Protein AF-A0A6I7Y527-F1 (afdb_monomer)

pLDDT: mean 81.26, std 7.25, range [59.5, 89.69]

Foldseek 3Di:
DLLVLLVLLLVLLLVLLVVLQVVCVVVVHDLVSSLVSSLVSSVVSSLVSQLVVCVVVVDDSVVSNVCSCVQPVVLNVLLSVQLVVQCVPPPCLSVDHPVDPSVVVSNVVSSVVSSVVSSVVND

Radius of gyration: 14.7 Å; Cα contacts (8 Å, |Δi|>4): 147; chains: 1; bounding box: 39×26×37 Å

Structure (mmCIF, N/CA/C/O backbone):
data_AF-A0A6I7Y527-F1
#
_entry.id   AF-A0A6I7Y527-F1
#
loop_
_atom_site.group_PDB
_atom_site.id
_atom_site.type_symbol
_atom_site.label_atom_id
_atom_site.label_alt_id
_atom_site.label_comp_id
_atom_site.label_asym_id
_atom_site.label_entity_id
_atom_site.label_seq_id
_atom_site.pdbx_PDB_ins_code
_atom_site.Cartn_x
_atom_site.Cartn_y
_atom_site.Cartn_z
_atom_site.occupancy
_atom_site.B_iso_or_equiv
_atom_site.auth_seq_id
_atom_site.auth_comp_id
_atom_site.auth_asym_id
_atom_site.auth_atom_id
_atom_site.pdbx_PDB_model_num
ATOM 1 N N . MET A 1 1 ? -10.223 -9.128 17.134 1.00 59.50 1 MET A N 1
ATOM 2 C CA . MET A 1 1 ? -10.219 -7.669 16.888 1.00 59.50 1 MET A CA 1
ATOM 3 C C . MET A 1 1 ? -8.993 -7.275 16.068 1.00 59.50 1 MET A C 1
ATOM 5 O O . MET A 1 1 ? -9.191 -6.906 14.922 1.00 59.50 1 MET A O 1
ATOM 9 N N . ALA A 1 2 ? -7.769 -7.518 16.558 1.00 63.69 2 ALA A N 1
ATOM 10 C CA . ALA A 1 2 ? -6.504 -7.248 15.850 1.00 63.69 2 ALA A CA 1
ATOM 11 C C . ALA A 1 2 ? -6.434 -7.756 14.392 1.00 63.69 2 ALA A C 1
ATOM 13 O O . ALA A 1 2 ? -6.242 -6.960 13.482 1.00 63.69 2 ALA A O 1
ATOM 14 N N . ALA A 1 3 ? -6.663 -9.060 14.166 1.00 66.81 3 ALA A N 1
ATOM 15 C CA . ALA A 1 3 ? -6.550 -9.692 12.842 1.00 66.81 3 ALA A CA 1
ATOM 16 C C . ALA A 1 3 ? -7.577 -9.186 11.811 1.00 66.81 3 ALA A C 1
ATOM 18 O O . ALA A 1 3 ? -7.306 -9.154 10.616 1.00 66.81 3 ALA A O 1
ATOM 19 N N . LEU A 1 4 ? -8.768 -8.794 12.272 1.00 70.00 4 LEU A N 1
ATOM 20 C CA . LEU A 1 4 ? -9.824 -8.286 11.393 1.00 70.00 4 LEU A CA 1
ATOM 21 C C . LEU A 1 4 ? -9.528 -6.848 10.955 1.00 70.00 4 LEU A C 1
ATOM 23 O O . LEU A 1 4 ? -9.809 -6.481 9.818 1.00 70.00 4 LEU A O 1
ATOM 27 N N . ALA A 1 5 ? -8.945 -6.056 11.858 1.00 67.94 5 ALA A N 1
ATOM 28 C CA . ALA A 1 5 ? -8.483 -4.709 11.559 1.00 67.94 5 ALA A CA 1
ATOM 29 C C . ALA A 1 5 ? -7.273 -4.740 10.608 1.00 67.94 5 ALA A C 1
ATOM 31 O O . ALA A 1 5 ? -7.297 -4.053 9.593 1.00 67.94 5 ALA A O 1
ATOM 32 N N . THR A 1 6 ? -6.289 -5.628 10.817 1.00 72.31 6 THR A N 1
ATOM 33 C CA . THR A 1 6 ? -5.182 -5.781 9.855 1.00 72.31 6 THR A CA 1
ATOM 34 C C . THR A 1 6 ? -5.640 -6.270 8.486 1.00 72.31 6 THR A C 1
ATOM 36 O O . THR A 1 6 ? -5.096 -5.805 7.494 1.00 72.31 6 THR A O 1
ATOM 39 N N . LEU A 1 7 ? -6.648 -7.147 8.390 1.00 76.56 7 LEU A N 1
ATOM 40 C CA . LEU A 1 7 ? -7.225 -7.540 7.094 1.00 76.56 7 LEU A CA 1
ATOM 41 C C . LEU A 1 7 ? -7.907 -6.365 6.369 1.00 76.56 7 LEU A C 1
ATOM 43 O O . LEU A 1 7 ? -7.835 -6.266 5.143 1.00 76.56 7 LEU A O 1
ATOM 47 N N . HIS A 1 8 ? -8.547 -5.455 7.107 1.00 74.00 8 HIS A N 1
ATOM 48 C CA . HIS A 1 8 ? -9.134 -4.246 6.523 1.00 74.00 8 HIS A CA 1
ATOM 49 C C . HIS A 1 8 ? -8.053 -3.291 6.003 1.00 74.00 8 HIS A C 1
ATOM 51 O O . HIS A 1 8 ? -8.167 -2.794 4.885 1.00 74.00 8 HIS A O 1
ATOM 57 N N . CYS A 1 9 ? -6.972 -3.102 6.764 1.00 77.31 9 CYS A N 1
ATOM 58 C CA . CYS A 1 9 ? -5.821 -2.323 6.311 1.00 77.31 9 CYS A CA 1
ATOM 59 C C . CYS A 1 9 ? -5.161 -2.965 5.087 1.00 77.31 9 CYS A C 1
ATOM 61 O O . CYS A 1 9 ? -4.917 -2.273 4.107 1.00 77.31 9 CYS A O 1
ATOM 63 N N . LEU A 1 10 ? -4.957 -4.287 5.102 1.00 81.31 10 LEU A N 1
ATOM 64 C CA . LEU A 1 10 ? -4.354 -5.044 4.002 1.00 81.31 10 LEU A CA 1
ATOM 65 C C . LEU A 1 10 ? -5.124 -4.867 2.690 1.00 81.31 10 LEU A C 1
ATOM 67 O O . LEU A 1 10 ? -4.529 -4.647 1.643 1.00 81.31 10 LEU A O 1
ATOM 71 N N . THR A 1 11 ? -6.456 -4.948 2.745 1.00 82.69 11 THR A N 1
ATOM 72 C CA . THR A 1 11 ? -7.295 -4.765 1.549 1.00 82.69 11 THR A CA 1
ATOM 73 C C . THR A 1 11 ? -7.224 -3.336 1.019 1.00 82.69 11 THR A C 1
ATOM 75 O O . THR A 1 11 ? -7.170 -3.148 -0.193 1.00 82.69 11 THR A O 1
ATOM 78 N N . GLY A 1 12 ? -7.163 -2.336 1.901 1.00 82.81 12 GLY A N 1
ATOM 79 C CA . GLY A 1 12 ? -6.910 -0.949 1.513 1.00 82.81 12 GLY A CA 1
ATOM 80 C C . GLY A 1 12 ? -5.540 -0.733 0.872 1.00 82.81 12 GLY A C 1
ATOM 81 O O . GLY A 1 12 ? -5.477 -0.091 -0.177 1.00 82.81 12 GLY A O 1
ATOM 82 N N . CYS A 1 13 ? -4.482 -1.309 1.456 1.00 84.50 13 CYS A N 1
ATOM 83 C CA . CYS A 1 13 ? -3.113 -1.216 0.938 1.00 84.50 13 CYS A CA 1
ATOM 84 C C . CYS A 1 13 ? -3.023 -1.867 -0.445 1.00 84.50 13 CYS A C 1
ATOM 86 O O . CYS A 1 13 ? -2.689 -1.196 -1.413 1.00 84.50 13 CYS A O 1
ATOM 88 N N . ALA A 1 14 ? -3.502 -3.108 -0.588 1.00 86.62 14 ALA A N 1
ATOM 89 C CA . ALA A 1 14 ? -3.502 -3.820 -1.865 1.00 86.62 14 ALA A CA 1
ATOM 90 C C . ALA A 1 14 ? -4.242 -3.059 -2.983 1.00 86.62 14 ALA A C 1
ATOM 92 O O . ALA A 1 14 ? -3.779 -3.008 -4.120 1.00 86.62 14 ALA A O 1
ATOM 93 N N . ILE A 1 15 ? -5.394 -2.445 -2.680 1.00 87.25 15 ILE A N 1
ATOM 94 C CA . ILE A 1 15 ? -6.135 -1.636 -3.661 1.00 87.25 15 ILE A CA 1
ATOM 95 C C . ILE A 1 15 ? -5.337 -0.388 -4.051 1.00 87.25 15 ILE A C 1
ATOM 97 O O . ILE A 1 15 ? -5.272 -0.051 -5.234 1.00 87.25 15 ILE A O 1
ATOM 101 N N . GLY A 1 16 ? -4.754 0.299 -3.068 1.00 88.75 16 GLY A N 1
ATOM 102 C CA . GLY A 1 16 ? -3.948 1.491 -3.298 1.00 88.75 16 GLY A CA 1
ATOM 103 C C . GLY A 1 16 ? -2.703 1.215 -4.127 1.00 88.75 16 GLY A C 1
ATOM 104 O O . GLY A 1 16 ? -2.452 1.949 -5.080 1.00 88.75 16 GLY A O 1
ATOM 105 N N . GLU A 1 17 ? -1.991 0.129 -3.830 1.00 86.19 17 GLU A N 1
ATOM 106 C CA . GLU A 1 17 ? -0.790 -0.267 -4.560 1.00 86.19 17 GLU A CA 1
ATOM 107 C C . GLU A 1 17 ? -1.091 -0.652 -6.007 1.00 86.19 17 GLU A C 1
ATOM 109 O O . GLU A 1 17 ? -0.462 -0.139 -6.932 1.00 86.19 17 GLU A O 1
ATOM 114 N N . ILE A 1 18 ? -2.118 -1.475 -6.243 1.00 88.50 18 ILE A N 1
ATOM 115 C CA . ILE A 1 18 ? -2.502 -1.856 -7.609 1.00 88.50 18 ILE A CA 1
ATOM 116 C C . ILE A 1 18 ? -2.936 -0.620 -8.406 1.00 88.50 18 ILE A C 1
ATOM 118 O O . ILE A 1 18 ? -2.521 -0.448 -9.551 1.00 88.50 18 ILE A O 1
ATOM 122 N N . LEU A 1 19 ? -3.752 0.263 -7.821 1.00 87.88 19 LEU A N 1
ATOM 123 C CA . LEU A 1 19 ? -4.188 1.484 -8.503 1.00 87.88 19 LEU A CA 1
ATOM 124 C C . LEU A 1 19 ? -3.034 2.457 -8.741 1.00 87.88 19 LEU A C 1
ATOM 126 O O . LEU A 1 19 ? -2.963 3.050 -9.816 1.00 87.88 19 LEU A O 1
ATOM 130 N N . GLY A 1 20 ? -2.133 2.615 -7.775 1.00 89.12 20 GLY A N 1
ATOM 131 C CA . GLY A 1 20 ? -0.955 3.463 -7.903 1.00 89.12 20 GLY A CA 1
ATOM 132 C C . GLY A 1 20 ? -0.020 2.977 -8.999 1.00 89.12 20 GLY A C 1
ATOM 133 O O . GLY A 1 20 ? 0.389 3.782 -9.832 1.00 89.12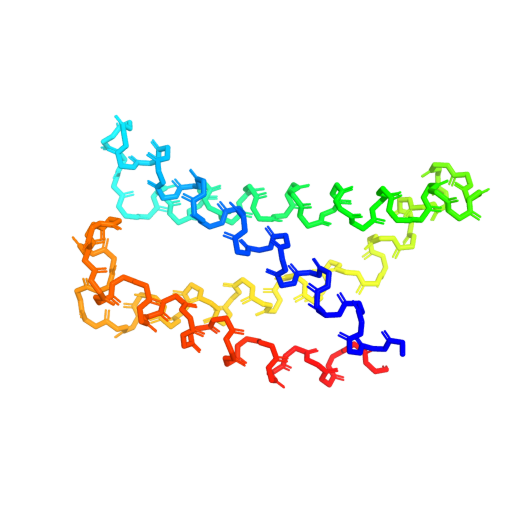 20 GLY A O 1
ATOM 134 N N . MET A 1 21 ? 0.214 1.666 -9.079 1.00 85.25 21 MET A N 1
ATOM 135 C CA . MET A 1 21 ? 0.965 1.039 -10.166 1.00 85.25 21 MET A CA 1
ATOM 136 C C . MET A 1 21 ? 0.271 1.239 -11.518 1.00 85.25 21 MET A C 1
ATOM 138 O O . MET A 1 21 ? 0.896 1.728 -12.452 1.00 85.25 21 MET A O 1
ATOM 142 N N . VAL A 1 22 ? -1.037 0.969 -11.627 1.00 88.81 22 VAL A N 1
ATOM 143 C CA . VAL A 1 22 ? -1.805 1.186 -12.871 1.00 88.81 22 VAL A CA 1
ATOM 144 C C . VAL A 1 22 ? -1.710 2.638 -13.344 1.00 88.81 22 VAL A C 1
ATOM 146 O O . VAL A 1 22 ? -1.421 2.891 -14.514 1.00 88.81 22 VAL A O 1
ATOM 149 N N . ILE A 1 23 ? -1.948 3.598 -12.447 1.00 88.38 23 ILE A N 1
ATOM 150 C CA . ILE A 1 23 ? -1.932 5.026 -12.780 1.00 88.38 23 ILE A CA 1
ATOM 151 C C . ILE A 1 23 ? -0.508 5.480 -13.101 1.00 88.38 23 ILE A C 1
ATOM 153 O O . ILE A 1 23 ? -0.307 6.200 -14.076 1.00 88.38 23 ILE A O 1
ATOM 157 N N . GLY A 1 24 ? 0.482 5.051 -12.317 1.00 87.44 24 GLY A N 1
ATOM 158 C CA . GLY A 1 24 ? 1.875 5.432 -12.515 1.00 87.44 24 GLY A CA 1
ATOM 159 C C . GLY A 1 24 ? 2.445 4.901 -13.821 1.00 87.44 24 GLY A C 1
ATOM 160 O O . GLY A 1 24 ? 3.042 5.669 -14.574 1.00 87.44 24 GLY A O 1
ATOM 161 N N . THR A 1 25 ? 2.171 3.639 -14.159 1.00 83.19 25 THR A N 1
ATOM 162 C CA . THR A 1 25 ? 2.553 3.061 -15.452 1.00 83.19 25 THR A CA 1
ATOM 163 C C . THR A 1 25 ? 1.838 3.760 -16.609 1.00 83.19 25 THR A C 1
ATOM 165 O O . THR A 1 25 ? 2.484 4.114 -17.592 1.00 83.19 25 THR A O 1
ATOM 168 N N . ALA A 1 26 ? 0.530 4.028 -16.496 1.00 85.75 26 ALA A N 1
ATOM 169 C CA . ALA A 1 26 ? -0.225 4.720 -17.545 1.00 85.75 26 ALA A CA 1
ATOM 170 C C . ALA A 1 26 ? 0.245 6.169 -17.768 1.00 85.75 26 ALA A C 1
ATOM 172 O O . ALA A 1 26 ? 0.227 6.659 -18.896 1.00 85.75 26 ALA A O 1
ATOM 173 N N . ALA A 1 27 ? 0.682 6.849 -16.706 1.00 87.50 27 ALA A N 1
ATOM 174 C CA . ALA A 1 27 ? 1.220 8.205 -16.758 1.00 87.50 27 ALA A CA 1
ATOM 175 C C . ALA A 1 27 ? 2.721 8.262 -17.112 1.00 87.50 27 ALA A C 1
ATOM 177 O O . ALA A 1 27 ? 3.262 9.359 -17.252 1.00 87.50 27 ALA A O 1
ATOM 178 N N . GLY A 1 28 ? 3.399 7.115 -17.253 1.00 84.12 28 GLY A N 1
ATOM 179 C CA . GLY A 1 28 ? 4.838 7.049 -17.529 1.00 84.12 28 GLY A CA 1
ATOM 180 C C . GLY A 1 28 ? 5.710 7.581 -16.385 1.00 84.12 28 GLY A C 1
ATOM 181 O O . GLY A 1 28 ? 6.787 8.126 -16.631 1.00 84.12 28 GLY A O 1
ATOM 182 N N . LEU A 1 29 ? 5.238 7.476 -15.139 1.00 86.50 29 LEU A N 1
ATOM 183 C CA . LEU A 1 29 ? 5.999 7.874 -13.956 1.00 86.50 29 LEU A CA 1
ATOM 184 C C . LEU A 1 29 ? 7.202 6.944 -13.753 1.00 86.50 29 LEU A C 1
ATOM 186 O O . LEU A 1 29 ? 7.138 5.743 -14.006 1.00 86.50 29 LEU A O 1
ATOM 190 N N . HIS A 1 30 ? 8.302 7.501 -13.247 1.00 85.62 30 HIS A N 1
ATOM 191 C CA . HIS A 1 30 ? 9.434 6.697 -12.790 1.00 85.62 30 HIS A CA 1
ATOM 192 C C . HIS A 1 30 ? 9.063 5.926 -11.513 1.00 85.62 30 HIS A C 1
ATOM 194 O O . HIS A 1 30 ? 8.216 6.377 -10.739 1.00 85.62 30 HIS A O 1
ATOM 200 N N . ASN A 1 31 ? 9.760 4.817 -11.247 1.00 82.12 31 ASN A N 1
ATOM 201 C CA . ASN A 1 31 ? 9.442 3.880 -10.159 1.00 82.12 31 ASN A CA 1
ATOM 202 C C . ASN A 1 31 ? 9.229 4.574 -8.799 1.00 82.12 31 ASN A C 1
ATOM 204 O O . ASN A 1 31 ? 8.258 4.285 -8.108 1.00 82.12 31 ASN A O 1
ATOM 208 N N . GLY A 1 32 ? 10.070 5.553 -8.444 1.00 83.44 32 GLY A N 1
ATOM 209 C CA . GLY A 1 32 ? 9.930 6.319 -7.197 1.00 83.44 32 GLY A CA 1
ATOM 210 C C . GLY A 1 32 ? 8.631 7.132 -7.091 1.00 83.44 32 GLY A C 1
ATOM 211 O O . GLY A 1 32 ? 7.993 7.136 -6.039 1.00 83.44 32 GLY A O 1
ATOM 212 N N . ALA A 1 33 ? 8.197 7.786 -8.172 1.00 86.12 33 ALA A N 1
ATOM 213 C CA . ALA A 1 33 ? 6.925 8.510 -8.193 1.00 86.12 33 ALA A CA 1
ATOM 214 C C . ALA A 1 33 ? 5.720 7.560 -8.167 1.00 86.12 33 ALA A C 1
ATOM 216 O O . ALA A 1 33 ? 4.727 7.863 -7.507 1.00 86.12 33 ALA A O 1
ATOM 217 N N . THR A 1 34 ? 5.816 6.406 -8.831 1.00 86.62 34 THR A N 1
ATOM 218 C CA . THR A 1 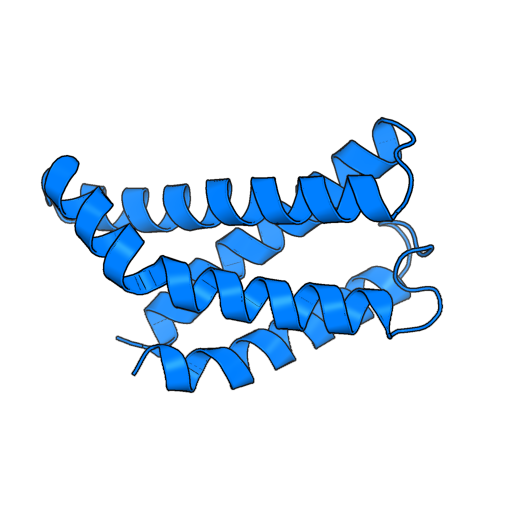34 ? 4.780 5.365 -8.789 1.00 86.62 34 THR A CA 1
ATOM 219 C C . THR A 1 34 ? 4.619 4.788 -7.383 1.00 86.62 34 THR A C 1
ATOM 221 O O . THR A 1 34 ? 3.493 4.640 -6.913 1.00 86.62 34 THR A O 1
ATOM 224 N N . VAL A 1 35 ? 5.724 4.548 -6.671 1.00 85.06 35 VAL A N 1
ATOM 225 C CA . VAL A 1 35 ? 5.717 4.135 -5.257 1.00 85.06 35 VAL A CA 1
ATOM 226 C C . VAL A 1 35 ? 5.055 5.195 -4.382 1.00 85.06 35 VAL A C 1
ATOM 228 O O . VAL A 1 35 ? 4.124 4.895 -3.643 1.00 85.06 35 VAL A O 1
ATOM 231 N N . ALA A 1 36 ? 5.460 6.462 -4.504 1.00 86.31 36 ALA A N 1
ATOM 232 C CA . ALA A 1 36 ? 4.867 7.540 -3.712 1.00 86.31 36 ALA A CA 1
ATOM 233 C C . ALA A 1 36 ? 3.352 7.687 -3.955 1.00 86.31 36 ALA A C 1
ATOM 235 O O . ALA A 1 36 ? 2.588 7.922 -3.016 1.00 86.31 36 ALA A O 1
ATOM 236 N N . LEU A 1 37 ? 2.910 7.523 -5.207 1.00 87.94 37 LEU A N 1
ATOM 237 C CA . LEU A 1 37 ? 1.495 7.529 -5.569 1.00 87.94 37 LEU A CA 1
ATOM 238 C C . LEU A 1 37 ? 0.746 6.327 -4.977 1.00 87.94 37 LEU A C 1
ATOM 240 O O . LEU A 1 37 ? -0.356 6.498 -4.457 1.00 87.94 37 LEU A O 1
ATOM 244 N N . SER A 1 38 ? 1.350 5.141 -5.038 1.00 86.50 38 SER A N 1
ATOM 245 C CA . SER A 1 38 ? 0.817 3.895 -4.474 1.00 86.50 38 SER A CA 1
ATOM 246 C C . SER A 1 38 ? 0.593 4.022 -2.974 1.00 86.50 38 SER A C 1
ATOM 248 O O . SER A 1 38 ? -0.533 3.829 -2.520 1.00 86.50 38 SER A O 1
ATOM 250 N N . ILE A 1 39 ? 1.597 4.513 -2.241 1.00 83.81 39 ILE A N 1
ATOM 251 C CA . ILE A 1 39 ? 1.506 4.780 -0.801 1.00 83.81 39 ILE A CA 1
ATOM 252 C C . ILE A 1 39 ? 0.375 5.773 -0.508 1.00 83.81 39 ILE A C 1
ATOM 254 O O . ILE A 1 39 ? -0.477 5.538 0.350 1.00 83.81 39 ILE A O 1
ATOM 258 N N . ALA A 1 40 ? 0.316 6.893 -1.236 1.00 87.00 40 ALA A N 1
ATOM 259 C CA . ALA A 1 40 ? -0.725 7.896 -1.022 1.00 87.00 40 ALA A CA 1
ATOM 260 C C . ALA A 1 40 ? -2.137 7.316 -1.226 1.00 87.00 40 ALA A C 1
ATOM 262 O O . ALA A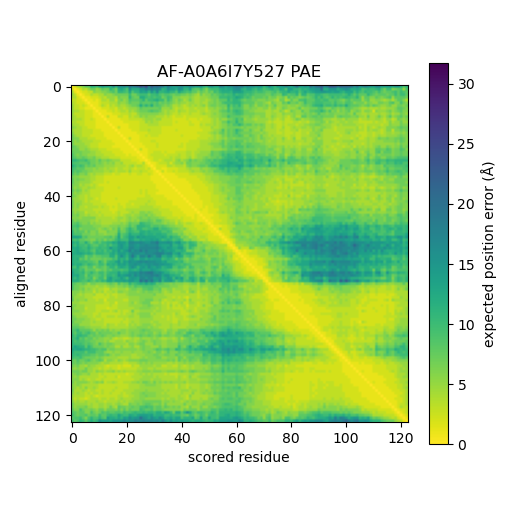 1 40 ? -3.037 7.568 -0.420 1.00 87.00 40 ALA A O 1
ATOM 263 N N . LEU A 1 41 ? -2.332 6.515 -2.276 1.00 86.44 41 LEU A N 1
ATOM 264 C CA . LEU A 1 41 ? -3.605 5.854 -2.549 1.00 86.44 41 LEU A CA 1
ATOM 265 C C . LEU A 1 41 ? -3.920 4.766 -1.518 1.00 86.44 41 LEU A C 1
ATOM 267 O O . LEU A 1 41 ? -5.070 4.675 -1.094 1.00 86.44 41 LEU A O 1
ATOM 271 N N . ALA A 1 42 ? -2.932 3.999 -1.063 1.00 85.62 42 ALA A N 1
ATOM 272 C CA . ALA A 1 42 ? -3.090 2.983 -0.026 1.00 85.62 42 ALA A CA 1
ATOM 273 C C . ALA A 1 42 ? -3.607 3.578 1.285 1.00 85.62 42 ALA A C 1
ATOM 275 O O . ALA A 1 42 ? -4.597 3.089 1.834 1.00 85.62 42 ALA A O 1
ATOM 276 N N . PHE A 1 43 ? -3.043 4.704 1.733 1.00 82.50 43 PHE A N 1
ATOM 277 C CA . PHE A 1 43 ? -3.573 5.433 2.886 1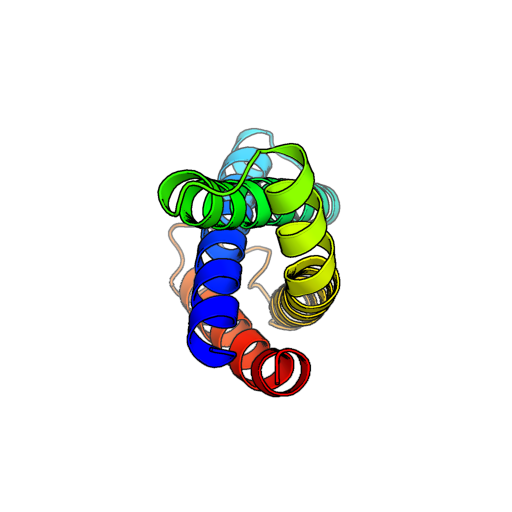.00 82.50 43 PHE A CA 1
ATOM 278 C C . PHE A 1 43 ? -5.013 5.908 2.653 1.00 82.50 43 PHE A C 1
ATOM 280 O O . PHE A 1 43 ? -5.869 5.736 3.522 1.00 82.50 43 PHE A O 1
ATOM 287 N N . VAL A 1 44 ? -5.312 6.481 1.482 1.00 84.94 44 VAL A N 1
ATOM 288 C CA . VAL A 1 44 ? -6.664 6.969 1.158 1.00 84.94 44 VAL A CA 1
ATOM 289 C C . VAL A 1 44 ? -7.686 5.829 1.174 1.00 84.94 44 VAL A C 1
ATOM 291 O O . VAL A 1 44 ? -8.730 5.956 1.819 1.00 84.94 44 VAL A O 1
ATOM 294 N 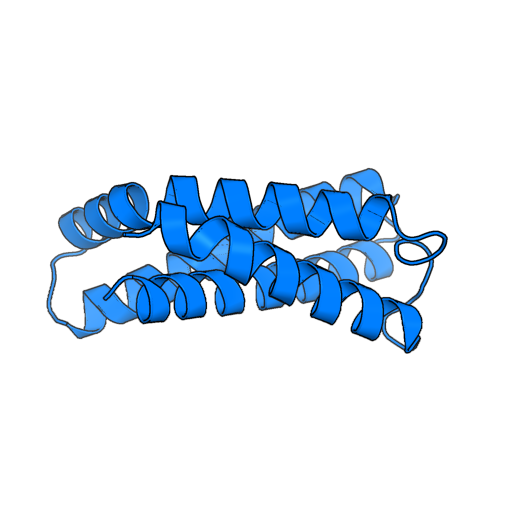N . PHE A 1 45 ? -7.401 4.711 0.504 1.00 83.38 45 PHE A N 1
ATOM 295 C CA . PHE A 1 45 ? -8.308 3.566 0.432 1.00 83.38 45 PHE A CA 1
ATOM 296 C C . PHE A 1 45 ? -8.403 2.809 1.758 1.00 83.38 45 PHE A C 1
ATOM 298 O O . PHE A 1 45 ? -9.512 2.445 2.154 1.00 83.38 45 PHE A O 1
ATOM 305 N N . GLY A 1 46 ? -7.291 2.644 2.480 1.00 80.81 46 GLY A N 1
ATOM 306 C CA . GLY A 1 46 ? -7.260 2.083 3.831 1.00 80.81 46 GLY A CA 1
ATOM 307 C C . GLY A 1 46 ? -8.161 2.857 4.789 1.00 80.81 46 GLY A C 1
ATOM 308 O O . GLY A 1 46 ? -9.094 2.286 5.358 1.00 80.81 46 GLY A O 1
ATOM 309 N N . TYR A 1 47 ? -7.989 4.180 4.883 1.00 78.25 47 TYR A N 1
ATOM 310 C CA . TYR A 1 47 ? -8.859 5.010 5.721 1.00 78.25 47 TYR A CA 1
ATOM 311 C C . TYR A 1 47 ? -10.314 5.005 5.255 1.00 78.25 47 TYR A C 1
ATOM 313 O O . TYR A 1 47 ? -11.220 4.943 6.089 1.00 78.25 47 TYR A O 1
ATOM 321 N N . ALA A 1 48 ? -10.571 5.075 3.945 1.00 79.56 48 ALA A N 1
ATOM 322 C CA . ALA A 1 48 ? -11.931 5.077 3.414 1.00 79.56 48 ALA A CA 1
ATOM 323 C C . ALA A 1 48 ? -12.684 3.780 3.755 1.00 79.56 48 ALA A C 1
ATOM 325 O O . ALA A 1 48 ? -13.853 3.836 4.150 1.00 79.56 48 ALA A O 1
ATOM 326 N N . LEU A 1 49 ? -12.024 2.622 3.646 1.00 77.00 49 LEU A N 1
ATOM 327 C CA . LEU A 1 49 ? -12.603 1.322 3.985 1.00 77.00 49 LEU A CA 1
ATOM 328 C C . LEU A 1 49 ? -12.846 1.182 5.493 1.00 77.00 49 LEU A C 1
ATOM 330 O O . LEU A 1 49 ? -13.968 0.839 5.881 1.00 77.00 49 LEU A O 1
ATOM 334 N N . THR A 1 50 ? -11.874 1.548 6.340 1.00 74.75 50 THR A N 1
ATOM 335 C CA . THR A 1 50 ? -12.064 1.570 7.801 1.00 74.75 50 THR A CA 1
ATOM 336 C C . THR A 1 50 ? -13.229 2.483 8.186 1.00 74.75 50 THR A C 1
ATOM 338 O O . THR A 1 50 ? -14.156 2.059 8.884 1.00 74.75 50 THR A O 1
ATOM 341 N N . MET A 1 51 ? -13.235 3.735 7.712 1.00 72.44 51 MET A N 1
ATOM 342 C CA . MET A 1 51 ? -14.299 4.693 8.026 1.00 72.44 51 MET A CA 1
ATOM 343 C C . MET A 1 51 ? -15.665 4.182 7.579 1.00 72.44 51 MET A C 1
ATOM 345 O O . MET A 1 51 ? -16.642 4.345 8.308 1.00 72.44 51 MET A O 1
ATOM 349 N N . ARG A 1 52 ? -15.758 3.533 6.413 1.00 77.25 52 ARG A N 1
ATOM 350 C CA . ARG A 1 52 ? -17.018 2.969 5.919 1.00 77.25 52 ARG A CA 1
ATOM 351 C C . ARG A 1 52 ? -17.567 1.890 6.852 1.00 77.25 52 ARG A C 1
ATOM 353 O O . ARG A 1 52 ? -18.780 1.857 7.062 1.00 77.25 52 ARG A O 1
ATOM 360 N N . GLY A 1 53 ? -16.711 1.042 7.425 1.00 70.75 53 GLY A N 1
ATOM 361 C CA . GLY A 1 53 ? -17.107 0.050 8.429 1.00 70.75 53 GLY A CA 1
ATOM 362 C C . GLY A 1 53 ? -17.620 0.695 9.720 1.00 70.75 53 GLY A C 1
ATOM 363 O O . GLY A 1 53 ? -18.699 0.352 10.202 1.00 70.75 53 GLY A O 1
ATOM 364 N N . VAL A 1 54 ? -16.890 1.690 10.231 1.00 71.75 54 VAL A N 1
ATOM 365 C CA . VAL A 1 54 ? -17.211 2.381 11.492 1.00 71.75 54 VAL A CA 1
ATOM 366 C C . VAL A 1 54 ? -18.479 3.240 11.377 1.00 71.75 54 VAL A C 1
ATOM 368 O O . VAL A 1 54 ? -19.323 3.225 12.273 1.00 71.75 54 VAL A O 1
ATOM 371 N N . LEU A 1 55 ? -18.673 3.930 10.249 1.00 75.31 55 LEU A N 1
ATOM 372 C CA . LEU A 1 55 ? -19.899 4.682 9.962 1.00 75.31 55 LEU A CA 1
ATOM 373 C C . LEU A 1 55 ? -21.118 3.759 9.839 1.00 75.31 55 LEU A C 1
ATOM 375 O O . LEU A 1 55 ? -22.196 4.099 10.324 1.00 75.31 55 LEU A O 1
ATOM 379 N N . ARG A 1 56 ? -20.959 2.566 9.244 1.00 75.62 56 ARG A N 1
ATOM 380 C CA . ARG A 1 56 ? -22.032 1.555 9.196 1.00 75.62 56 ARG A CA 1
ATOM 381 C C . ARG A 1 56 ? -22.434 1.047 10.578 1.00 75.62 56 ARG A C 1
ATOM 383 O O . ARG A 1 56 ? -23.584 0.665 10.756 1.00 75.62 56 ARG A O 1
ATOM 390 N N . ALA A 1 57 ? -21.512 1.061 11.538 1.00 74.56 57 ALA A N 1
ATOM 391 C CA . ALA A 1 57 ? -21.781 0.714 12.929 1.00 74.56 57 ALA A CA 1
ATOM 392 C C . ALA A 1 57 ? -22.484 1.843 13.718 1.00 74.56 57 ALA A C 1
ATOM 394 O O . ALA A 1 57 ? -22.694 1.703 14.919 1.00 74.56 57 ALA A O 1
ATOM 395 N N . GLY A 1 58 ? -22.853 2.956 13.066 1.00 77.44 58 GLY A N 1
ATOM 396 C CA . GLY A 1 58 ? -23.593 4.064 13.682 1.00 77.44 58 GLY A CA 1
ATOM 397 C C . GLY A 1 58 ? -22.727 5.049 14.470 1.00 77.44 58 GLY A C 1
ATOM 398 O O . GLY A 1 58 ? -23.257 5.902 15.181 1.00 77.44 58 GLY A O 1
ATOM 399 N N . VAL A 1 59 ? -21.399 4.960 14.356 1.00 76.62 59 VAL A N 1
ATOM 400 C CA . VAL A 1 59 ? -20.473 5.865 15.048 1.00 76.62 59 VAL A CA 1
ATOM 401 C C . VAL A 1 59 ? -20.422 7.216 14.316 1.00 76.62 59 VAL A C 1
ATOM 403 O O . VAL A 1 59 ? -20.260 7.243 13.093 1.00 76.62 59 VAL A O 1
ATOM 406 N N . PRO A 1 60 ? -20.517 8.358 15.022 1.00 80.38 60 PRO A N 1
ATOM 407 C CA . PRO A 1 60 ? -20.463 9.676 14.397 1.00 80.38 60 PRO A CA 1
ATOM 408 C C . PRO A 1 60 ? -19.104 9.937 13.732 1.00 80.38 60 PRO A C 1
ATOM 410 O O . PRO A 1 60 ? -18.050 9.589 14.262 1.00 80.38 60 PRO A O 1
ATOM 413 N N . LEU A 1 61 ? -19.121 10.628 12.589 1.00 73.88 61 LEU A N 1
ATOM 414 C CA . LEU A 1 61 ? -17.983 10.791 11.670 1.00 73.88 61 LEU A CA 1
ATOM 415 C C . LEU A 1 61 ? -16.706 11.348 12.332 1.00 73.88 61 LEU A C 1
ATOM 417 O O . LEU A 1 61 ? -15.601 10.899 12.042 1.00 73.88 61 LEU A O 1
ATOM 421 N N . ARG A 1 62 ? -16.851 12.267 13.298 1.00 73.75 62 ARG A N 1
ATOM 422 C CA . ARG A 1 62 ? -15.725 12.798 14.095 1.00 73.75 62 ARG A CA 1
ATOM 423 C C . ARG A 1 62 ? -15.050 11.744 14.972 1.00 73.75 62 ARG A C 1
ATOM 425 O O . ARG A 1 62 ? -13.842 11.805 15.182 1.00 73.75 62 ARG A O 1
ATOM 432 N N . GLN A 1 63 ? -15.827 10.817 15.520 1.00 71.88 63 GLN A N 1
ATOM 433 C CA . GLN A 1 63 ? -15.315 9.743 16.364 1.00 71.88 63 GLN A CA 1
ATOM 434 C C . GLN A 1 63 ? -14.778 8.599 15.503 1.00 71.88 63 GLN A C 1
ATOM 436 O O . GLN A 1 63 ? -13.725 8.063 15.821 1.00 71.88 63 GLN A O 1
ATOM 441 N N . ALA A 1 64 ? -15.413 8.326 14.359 1.00 68.50 64 ALA A N 1
ATOM 442 C CA . ALA A 1 64 ? -14.910 7.393 13.355 1.00 68.50 64 ALA A CA 1
ATOM 443 C C . ALA A 1 64 ? -13.517 7.789 12.840 1.00 68.50 64 ALA A C 1
ATOM 445 O O . ALA A 1 64 ? -12.628 6.947 12.803 1.00 68.50 64 ALA A O 1
ATOM 446 N N . LEU A 1 65 ? -13.298 9.074 12.535 1.00 68.69 65 LEU A N 1
ATOM 447 C CA . LEU A 1 65 ? -11.984 9.595 12.135 1.00 68.69 65 LEU A CA 1
ATOM 448 C C . LEU A 1 65 ? -10.921 9.400 13.218 1.00 68.69 65 LEU A C 1
ATOM 450 O O . LEU A 1 65 ? -9.816 8.965 12.918 1.00 68.69 65 LEU A O 1
ATOM 454 N N . LYS A 1 66 ? -11.246 9.695 14.482 1.00 70.38 66 LYS A N 1
ATOM 455 C CA . LYS A 1 66 ? -10.308 9.489 15.595 1.00 70.38 66 LYS A CA 1
ATOM 456 C C . LYS A 1 66 ? -9.981 8.017 15.808 1.00 70.38 66 LYS A C 1
ATOM 458 O O . LYS A 1 66 ? -8.831 7.705 16.075 1.00 70.38 66 LYS A O 1
ATOM 463 N N . VAL A 1 67 ? -10.972 7.134 15.695 1.00 69.19 67 VAL A N 1
ATOM 464 C CA . VAL A 1 67 ? -10.775 5.687 15.837 1.00 69.19 67 VAL A CA 1
ATOM 465 C C . VAL A 1 67 ? -9.943 5.143 14.679 1.00 69.19 67 VAL A C 1
ATOM 467 O O . VAL A 1 67 ? -8.980 4.439 14.938 1.00 69.19 67 VAL A O 1
ATOM 470 N N . ALA A 1 68 ? -10.245 5.522 13.435 1.00 68.38 68 ALA A N 1
ATOM 471 C CA . ALA A 1 68 ? -9.470 5.109 12.265 1.00 68.38 68 ALA A CA 1
ATOM 472 C C . ALA A 1 68 ? -8.018 5.612 12.336 1.00 68.38 68 ALA A C 1
ATOM 474 O O . ALA A 1 68 ? -7.087 4.851 12.106 1.00 68.38 68 ALA A O 1
ATOM 475 N N . LEU A 1 69 ? -7.803 6.870 12.736 1.00 68.44 69 LEU A N 1
ATOM 476 C CA . LEU A 1 69 ? -6.453 7.408 12.921 1.00 68.44 69 LEU A CA 1
ATOM 477 C C . LEU A 1 69 ? -5.710 6.726 14.077 1.00 68.44 69 LEU A C 1
ATOM 479 O O . LEU A 1 69 ? -4.536 6.395 13.934 1.00 68.44 69 LEU A O 1
ATOM 483 N N . ALA A 1 70 ? -6.367 6.503 15.216 1.00 68.19 70 ALA A N 1
ATOM 484 C CA . ALA A 1 70 ? -5.727 5.887 16.376 1.00 68.19 70 ALA A CA 1
ATOM 485 C C . ALA A 1 70 ? -5.422 4.396 16.167 1.00 68.19 70 ALA A C 1
ATOM 487 O O . ALA A 1 70 ? -4.414 3.917 16.675 1.00 68.19 70 ALA A O 1
ATOM 488 N N . ALA A 1 71 ? -6.282 3.676 15.443 1.00 66.31 71 ALA A N 1
ATOM 489 C CA . ALA A 1 71 ? -6.137 2.241 15.220 1.00 66.31 71 ALA A CA 1
ATOM 490 C C . ALA A 1 71 ? -5.233 1.919 14.023 1.00 66.31 71 ALA A C 1
ATOM 492 O O . ALA A 1 71 ? -4.406 1.018 14.110 1.00 66.31 71 ALA A O 1
ATOM 493 N N . ASP A 1 72 ? -5.349 2.671 12.924 1.00 73.81 72 ASP A N 1
ATOM 494 C CA . ASP A 1 72 ? -4.837 2.194 11.638 1.00 73.81 72 ASP A CA 1
ATOM 495 C C . ASP A 1 72 ? -3.660 3.008 11.089 1.00 73.81 72 ASP A C 1
ATOM 497 O O . ASP A 1 72 ? -2.966 2.504 10.215 1.00 73.81 72 ASP A O 1
ATOM 501 N N . THR A 1 73 ? -3.342 4.205 11.608 1.00 76.75 73 THR A N 1
ATOM 502 C CA . THR A 1 73 ? -2.211 5.002 11.069 1.00 76.75 73 THR A CA 1
ATOM 503 C C . THR A 1 73 ? -0.882 4.265 11.203 1.00 76.75 73 THR A C 1
ATOM 505 O O . THR A 1 73 ? -0.121 4.172 10.242 1.00 76.75 73 THR A O 1
ATOM 508 N N . LEU A 1 74 ? -0.594 3.743 12.401 1.00 80.38 74 LEU A N 1
ATOM 509 C CA . LEU A 1 74 ? 0.654 3.028 12.660 1.00 80.38 74 LEU A CA 1
ATOM 510 C C . LEU A 1 74 ? 0.685 1.702 11.895 1.00 80.38 74 LEU A C 1
ATOM 512 O O . LEU A 1 74 ? 1.701 1.367 11.296 1.00 80.38 74 LEU A O 1
ATOM 516 N N . SER A 1 75 ? -0.440 0.986 11.873 1.00 77.88 75 SER A N 1
ATOM 517 C CA . SER A 1 75 ? -0.568 -0.289 11.170 1.00 77.88 75 SER A CA 1
ATOM 518 C C . SER A 1 75 ? -0.396 -0.131 9.657 1.00 77.88 75 SER A C 1
ATOM 520 O O . SER A 1 75 ? 0.359 -0.889 9.063 1.00 77.88 75 SER A O 1
ATOM 522 N N . ILE A 1 76 ? -1.016 0.878 9.035 1.00 81.44 76 ILE A N 1
ATOM 523 C CA . ILE A 1 76 ? -0.829 1.181 7.608 1.00 81.44 76 ILE A CA 1
ATOM 524 C C . ILE A 1 76 ? 0.617 1.609 7.347 1.00 81.44 76 ILE A C 1
ATOM 526 O O . ILE A 1 76 ? 1.236 1.094 6.429 1.00 81.44 76 ILE A O 1
ATOM 530 N N . ALA A 1 77 ? 1.197 2.483 8.176 1.00 84.19 77 ALA A N 1
ATOM 531 C CA . ALA A 1 77 ? 2.579 2.920 7.977 1.00 84.19 77 ALA A CA 1
ATOM 532 C C . ALA A 1 77 ? 3.576 1.751 8.022 1.00 84.19 77 ALA A C 1
ATOM 534 O O . ALA A 1 77 ? 4.462 1.670 7.176 1.00 84.19 77 ALA A O 1
ATOM 535 N N . VAL A 1 78 ? 3.428 0.832 8.981 1.00 85.56 78 VAL A N 1
ATOM 536 C CA . VAL A 1 78 ? 4.270 -0.371 9.052 1.00 85.56 78 VAL A CA 1
ATOM 537 C C . VAL A 1 78 ? 4.023 -1.277 7.847 1.00 85.56 78 VAL A C 1
ATOM 539 O O . VAL A 1 78 ? 4.991 -1.763 7.266 1.00 85.56 78 VAL A O 1
ATOM 542 N N . MET A 1 79 ? 2.761 -1.464 7.445 1.00 86.88 79 MET A N 1
ATOM 543 C CA . MET A 1 79 ? 2.400 -2.281 6.285 1.00 86.88 79 MET A CA 1
ATOM 544 C C . MET A 1 79 ? 3.081 -1.759 5.017 1.00 86.88 79 MET A C 1
ATOM 546 O O . MET A 1 79 ? 3.812 -2.506 4.381 1.00 86.88 79 MET A O 1
ATOM 550 N N . GLU A 1 80 ? 2.941 -0.466 4.729 1.00 87.75 80 GLU A N 1
ATOM 551 C CA . GLU A 1 80 ? 3.514 0.196 3.552 1.00 87.75 80 GLU A CA 1
ATOM 552 C C . GLU A 1 80 ? 5.043 0.158 3.541 1.00 87.75 80 GLU A C 1
ATOM 554 O O . GLU A 1 80 ? 5.652 -0.050 2.492 1.00 87.75 80 GLU A O 1
ATOM 559 N N . ILE A 1 81 ? 5.680 0.338 4.706 1.00 88.12 81 ILE A N 1
ATOM 560 C CA . ILE A 1 81 ? 7.140 0.254 4.819 1.00 88.12 81 ILE A CA 1
ATOM 561 C C . ILE A 1 81 ? 7.612 -1.147 4.443 1.00 88.12 81 ILE A C 1
ATOM 563 O O . ILE A 1 81 ? 8.554 -1.276 3.662 1.00 88.12 81 ILE A O 1
ATOM 567 N N . ILE A 1 82 ? 6.989 -2.191 4.994 1.00 88.62 82 ILE A N 1
ATOM 568 C CA . ILE A 1 82 ? 7.372 -3.571 4.688 1.00 88.62 82 ILE A CA 1
ATOM 569 C C . ILE A 1 82 ? 7.089 -3.884 3.217 1.00 88.62 82 ILE A C 1
ATOM 571 O O . ILE A 1 82 ? 7.976 -4.403 2.543 1.00 88.62 82 ILE A O 1
ATOM 575 N N . ASP A 1 83 ? 5.902 -3.532 2.725 1.00 86.50 83 ASP A N 1
ATOM 576 C CA . ASP A 1 83 ? 5.443 -3.836 1.369 1.00 86.50 83 ASP A CA 1
ATOM 577 C C . ASP A 1 83 ? 6.392 -3.255 0.311 1.00 86.50 83 ASP A C 1
ATOM 579 O O . ASP A 1 83 ? 7.056 -3.982 -0.436 1.00 86.50 83 ASP A O 1
ATOM 583 N N . ASN A 1 84 ? 6.610 -1.939 0.372 1.00 87.12 84 ASN A N 1
ATOM 584 C CA 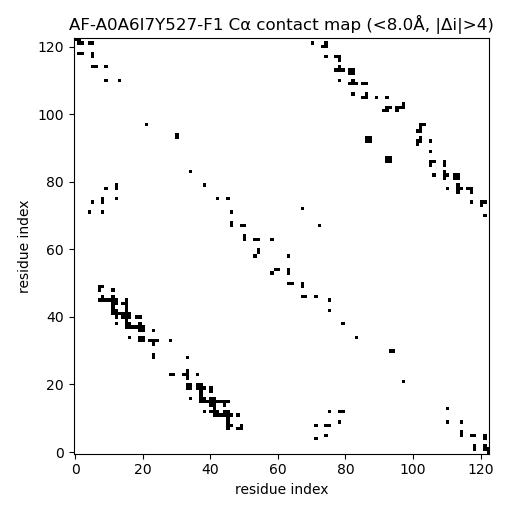. ASN A 1 84 ? 7.478 -1.233 -0.563 1.00 87.12 84 ASN A CA 1
ATOM 585 C C . ASN A 1 84 ? 8.948 -1.637 -0.413 1.00 87.12 84 ASN A C 1
ATOM 587 O O . ASN A 1 84 ? 9.672 -1.702 -1.406 1.00 87.12 84 ASN A O 1
ATOM 591 N N . THR A 1 85 ? 9.408 -1.961 0.802 1.00 87.50 85 THR A N 1
ATOM 592 C CA . THR A 1 85 ? 10.771 -2.483 0.993 1.00 87.50 85 THR A CA 1
ATOM 593 C C . THR A 1 85 ? 10.944 -3.811 0.264 1.00 87.50 85 THR A C 1
ATOM 595 O O . THR A 1 85 ? 11.958 -4.001 -0.408 1.00 87.50 85 THR A O 1
ATOM 598 N N . VAL A 1 86 ? 9.970 -4.721 0.355 1.00 88.88 86 VAL A N 1
ATOM 599 C CA . VAL A 1 86 ? 10.006 -6.010 -0.350 1.00 88.88 86 VAL A CA 1
ATOM 600 C C . VAL A 1 86 ? 9.945 -5.798 -1.861 1.00 88.88 86 VAL A C 1
ATOM 602 O O . VAL A 1 86 ? 10.787 -6.333 -2.579 1.00 88.88 86 VAL A O 1
ATOM 605 N N . MET A 1 87 ? 9.023 -4.967 -2.348 1.00 86.81 87 MET A N 1
ATOM 606 C CA . MET A 1 87 ? 8.881 -4.688 -3.781 1.00 86.81 87 MET A CA 1
ATOM 607 C C . MET A 1 87 ? 10.150 -4.081 -4.391 1.00 86.81 87 MET A C 1
ATOM 609 O O . MET A 1 87 ? 10.555 -4.463 -5.486 1.00 86.81 87 MET A O 1
ATOM 613 N N . VAL A 1 88 ? 10.834 -3.192 -3.665 1.00 86.00 88 VAL A N 1
ATOM 614 C CA . VAL A 1 88 ? 12.101 -2.589 -4.111 1.00 86.00 88 VAL A CA 1
ATOM 615 C C . VAL A 1 88 ? 13.285 -3.557 -3.990 1.00 86.00 88 VAL A C 1
ATOM 617 O O . VAL A 1 88 ? 14.234 -3.458 -4.768 1.00 86.00 88 VAL A O 1
ATOM 620 N N . THR A 1 89 ? 13.266 -4.489 -3.032 1.00 87.94 89 THR A N 1
ATOM 621 C CA . THR A 1 89 ? 14.367 -5.452 -2.844 1.00 87.94 89 THR A CA 1
ATOM 622 C C . THR A 1 89 ? 14.289 -6.659 -3.768 1.00 87.94 89 THR A C 1
ATOM 624 O O . THR A 1 89 ? 15.337 -7.228 -4.077 1.00 87.94 89 THR A O 1
ATOM 627 N N . ILE A 1 90 ? 13.098 -7.055 -4.230 1.00 87.75 90 ILE A N 1
ATOM 628 C CA . ILE A 1 90 ? 12.953 -8.133 -5.211 1.00 87.75 90 ILE A CA 1
ATOM 629 C C . ILE A 1 90 ? 13.430 -7.625 -6.583 1.00 87.75 90 ILE A C 1
ATOM 631 O O . ILE A 1 90 ? 12.808 -6.730 -7.162 1.00 87.75 90 ILE A O 1
ATOM 635 N N . PRO A 1 91 ? 14.509 -8.198 -7.152 1.00 86.31 91 PRO A N 1
ATOM 636 C CA . PRO A 1 91 ? 15.037 -7.744 -8.432 1.00 86.31 91 PRO A CA 1
ATOM 637 C C . PRO A 1 91 ? 13.995 -7.887 -9.543 1.00 86.31 91 PRO A C 1
ATOM 639 O O . PRO A 1 91 ? 13.432 -8.963 -9.740 1.00 86.31 91 PRO A O 1
ATOM 642 N N . GLY A 1 92 ? 13.754 -6.801 -10.275 1.00 83.00 92 GLY A N 1
ATOM 643 C CA . GLY A 1 92 ? 12.806 -6.770 -11.387 1.00 83.00 92 GLY A CA 1
ATOM 644 C C . GLY A 1 92 ? 11.328 -6.733 -10.988 1.00 83.00 92 GLY A C 1
ATOM 645 O O . GLY A 1 92 ? 10.497 -6.684 -11.883 1.00 83.00 92 GLY A O 1
ATOM 646 N N . ALA A 1 93 ? 10.962 -6.712 -9.698 1.00 83.75 93 ALA A N 1
ATOM 647 C CA . ALA A 1 93 ? 9.553 -6.605 -9.291 1.00 83.75 93 ALA A CA 1
ATOM 648 C C . ALA A 1 93 ? 8.937 -5.239 -9.631 1.00 83.75 93 ALA A C 1
ATOM 650 O O . ALA A 1 93 ? 7.786 -5.177 -10.049 1.00 83.75 93 ALA A O 1
ATOM 651 N N . MET A 1 94 ? 9.715 -4.160 -9.501 1.00 82.44 94 MET A N 1
ATOM 652 C CA . MET A 1 94 ? 9.291 -2.805 -9.878 1.00 82.44 94 MET A CA 1
ATOM 653 C C . MET A 1 94 ? 9.242 -2.584 -11.395 1.00 82.44 94 MET A C 1
ATOM 655 O O . MET A 1 94 ? 8.511 -1.716 -11.860 1.00 82.44 94 MET A O 1
ATOM 659 N N . ASP A 1 95 ? 10.031 -3.354 -12.149 1.00 83.06 95 ASP A N 1
ATOM 660 C CA . ASP A 1 95 ? 10.087 -3.275 -13.613 1.00 83.06 95 ASP A CA 1
ATOM 661 C C . ASP A 1 95 ? 9.106 -4.256 -14.280 1.00 83.06 95 ASP A C 1
ATOM 663 O O . ASP A 1 95 ? 8.794 -4.119 -15.463 1.00 83.06 95 ASP A O 1
ATOM 667 N N . ALA A 1 96 ? 8.612 -5.242 -13.525 1.00 81.81 96 ALA A N 1
ATOM 668 C CA . ALA A 1 96 ? 7.568 -6.162 -13.944 1.00 81.81 96 ALA A CA 1
ATOM 669 C C . ALA A 1 96 ? 6.234 -5.417 -14.078 1.00 81.81 96 ALA A C 1
ATOM 671 O O . ALA A 1 96 ? 5.784 -4.718 -13.169 1.00 81.81 96 ALA A O 1
ATOM 672 N N . GLY A 1 97 ? 5.583 -5.578 -15.226 1.00 78.81 97 GLY A N 1
ATOM 673 C CA . GLY A 1 97 ? 4.272 -5.002 -15.476 1.00 78.81 97 GLY A CA 1
ATOM 674 C C . GLY A 1 97 ? 3.153 -5.795 -14.800 1.00 78.81 97 GLY A C 1
ATOM 675 O O . GLY A 1 97 ? 3.321 -6.928 -14.357 1.00 78.81 97 GLY A O 1
ATOM 676 N N . LEU A 1 98 ? 1.941 -5.236 -14.819 1.00 80.50 98 LEU A N 1
ATOM 677 C CA . LEU A 1 98 ? 0.724 -5.883 -14.296 1.00 80.50 98 LEU A CA 1
ATOM 678 C C . LEU A 1 98 ? 0.383 -7.226 -14.975 1.00 80.50 98 LEU A C 1
ATOM 680 O O . LEU A 1 98 ? -0.445 -7.976 -14.463 1.00 80.50 98 LEU A O 1
ATOM 684 N N . ALA A 1 99 ? 0.973 -7.522 -16.136 1.00 84.75 99 ALA A N 1
ATOM 685 C CA . ALA A 1 99 ? 0.808 -8.795 -16.836 1.00 84.75 99 ALA A CA 1
ATOM 686 C C . ALA A 1 99 ? 1.785 -9.882 -16.350 1.00 84.75 99 ALA A C 1
ATOM 688 O O . ALA A 1 99 ? 1.590 -11.060 -16.651 1.00 84.75 99 ALA A O 1
ATOM 689 N N . ASP A 1 100 ? 2.823 -9.503 -15.605 1.00 87.50 100 ASP A N 1
ATOM 690 C CA . ASP A 1 100 ? 3.888 -10.403 -15.198 1.00 87.50 100 ASP A CA 1
ATOM 691 C C . ASP A 1 100 ? 3.547 -11.103 -13.883 1.00 87.50 100 ASP A C 1
ATOM 693 O O . ASP A 1 100 ? 3.203 -10.484 -12.875 1.00 87.50 100 ASP A O 1
ATOM 697 N N . LEU A 1 101 ? 3.716 -12.426 -13.859 1.00 89.00 101 LEU A N 1
ATOM 698 C CA . LEU A 1 101 ? 3.546 -13.215 -12.634 1.00 89.00 101 LEU A CA 1
ATOM 699 C C . LEU A 1 101 ? 4.539 -12.810 -11.538 1.00 89.00 101 LEU A C 1
ATOM 701 O O . LEU A 1 101 ? 4.242 -12.993 -10.360 1.00 89.00 101 LEU A O 1
ATOM 705 N N . LEU A 1 102 ? 5.695 -12.251 -11.916 1.00 88.12 102 LEU A N 1
ATOM 706 C CA . LEU A 1 102 ? 6.685 -11.744 -10.970 1.00 88.12 102 LEU A CA 1
ATOM 707 C C . LEU A 1 102 ? 6.116 -10.596 -10.129 1.00 88.12 102 LEU A C 1
ATOM 709 O O . LEU A 1 102 ? 6.294 -10.616 -8.915 1.00 88.12 102 LEU A O 1
ATOM 713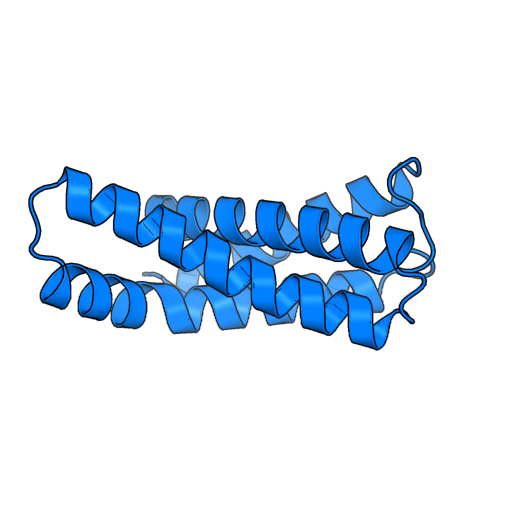 N N . PHE A 1 103 ? 5.392 -9.656 -10.749 1.00 86.94 103 PHE A N 1
ATOM 714 C CA . PHE A 1 103 ? 4.748 -8.546 -10.043 1.00 86.94 103 PHE A CA 1
ATOM 715 C C . PHE A 1 103 ? 3.744 -9.070 -9.012 1.00 86.94 103 PHE A C 1
ATOM 717 O O . PHE A 1 103 ? 3.842 -8.760 -7.828 1.00 86.94 103 PHE A O 1
ATOM 724 N N . TRP A 1 104 ? 2.824 -9.940 -9.436 1.00 87.38 104 TRP A N 1
ATOM 725 C CA . TRP A 1 104 ? 1.798 -10.490 -8.546 1.00 87.38 104 TRP A CA 1
ATOM 726 C C . TRP A 1 104 ? 2.371 -11.385 -7.448 1.00 87.38 104 TRP A C 1
ATOM 728 O O . TRP A 1 104 ? 1.872 -11.371 -6.325 1.00 87.38 104 TRP A O 1
ATOM 738 N N . GLY A 1 105 ? 3.414 -12.160 -7.754 1.00 88.50 105 GLY A N 1
ATOM 739 C CA . GLY A 1 105 ? 4.110 -12.988 -6.774 1.00 88.50 105 GLY A CA 1
ATOM 740 C C . GLY A 1 105 ? 4.847 -12.151 -5.729 1.00 88.50 105 GLY A C 1
ATOM 741 O O . GLY A 1 105 ? 4.742 -12.444 -4.538 1.00 88.50 105 GLY A O 1
ATOM 742 N N . ALA A 1 106 ? 5.544 -11.098 -6.167 1.00 88.31 106 ALA A N 1
ATOM 743 C CA . ALA A 1 106 ? 6.213 -10.146 -5.288 1.00 88.31 106 ALA A CA 1
ATOM 744 C C . ALA A 1 106 ? 5.202 -9.426 -4.386 1.00 88.31 106 ALA A C 1
ATOM 746 O O . ALA A 1 106 ? 5.360 -9.493 -3.171 1.00 88.31 106 ALA A O 1
ATOM 747 N N . LEU A 1 107 ? 4.126 -8.878 -4.964 1.00 87.38 107 LEU A N 1
ATOM 748 C CA . LEU A 1 107 ? 3.057 -8.172 -4.249 1.00 87.38 107 LEU A CA 1
ATOM 749 C C . LEU A 1 107 ? 2.320 -9.076 -3.245 1.00 87.38 107 LEU A C 1
ATOM 751 O O . LEU A 1 107 ? 2.028 -8.698 -2.115 1.00 87.38 107 LEU A O 1
ATOM 755 N N . ALA A 1 108 ? 1.999 -10.313 -3.630 1.00 87.94 108 ALA A N 1
ATOM 756 C CA . ALA A 1 108 ? 1.355 -11.246 -2.709 1.00 87.94 108 ALA A CA 1
ATOM 757 C C . ALA A 1 108 ? 2.290 -11.630 -1.550 1.00 87.94 108 ALA A C 1
ATOM 759 O O . ALA A 1 108 ? 1.850 -11.744 -0.404 1.00 87.94 108 ALA A O 1
ATOM 760 N N . GLY A 1 109 ? 3.580 -11.830 -1.842 1.00 89.69 109 GLY A N 1
ATOM 761 C CA . GLY A 1 109 ? 4.596 -12.144 -0.842 1.00 89.69 109 GLY A CA 1
ATOM 762 C C . GLY A 1 109 ? 4.861 -10.984 0.118 1.00 89.69 109 GLY A C 1
ATOM 763 O O . GLY A 1 109 ? 4.959 -11.202 1.328 1.00 89.69 109 GLY A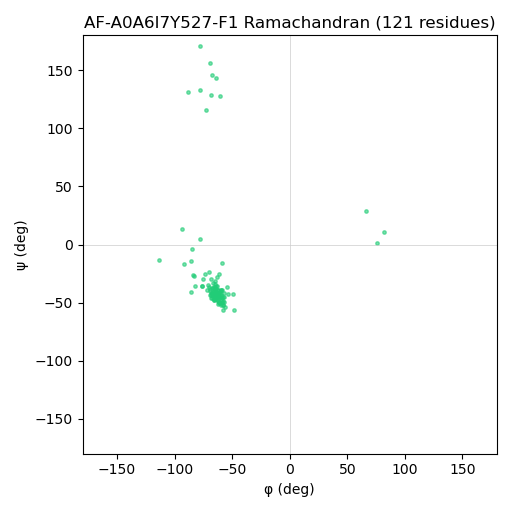 O 1
ATOM 764 N N . SER A 1 110 ? 4.931 -9.761 -0.402 1.00 89.31 110 SER A N 1
ATOM 765 C CA . SER A 1 110 ? 5.148 -8.539 0.365 1.00 89.31 110 SER A CA 1
ATOM 766 C C . SER A 1 110 ? 3.969 -8.244 1.293 1.00 89.31 110 SER A C 1
ATOM 768 O O . SER A 1 110 ? 4.180 -8.107 2.498 1.00 89.31 110 SER A O 1
ATOM 770 N N . LEU A 1 111 ? 2.730 -8.315 0.794 1.00 86.50 111 LEU A N 1
ATOM 771 C CA . LEU A 1 111 ? 1.510 -8.180 1.596 1.00 86.50 111 LEU A CA 1
ATOM 772 C C . LEU A 1 111 ? 1.407 -9.257 2.686 1.00 86.50 111 LEU A C 1
ATOM 774 O O . LEU A 1 111 ? 1.025 -8.963 3.821 1.00 86.50 111 LEU A O 1
ATOM 778 N N . ALA A 1 112 ? 1.764 -10.510 2.383 1.00 88.00 112 ALA A N 1
ATOM 779 C CA . ALA A 1 112 ? 1.765 -11.584 3.377 1.00 88.00 112 ALA A CA 1
ATOM 780 C C . ALA A 1 112 ? 2.787 -11.324 4.495 1.00 88.00 112 ALA A C 1
ATOM 782 O O . ALA A 1 112 ? 2.471 -11.486 5.678 1.00 88.00 112 ALA A O 1
ATOM 783 N N . LEU A 1 113 ? 3.997 -10.886 4.138 1.00 89.12 113 LEU A N 1
ATOM 784 C CA . LEU A 1 113 ? 5.028 -10.531 5.110 1.00 89.12 113 LEU A CA 1
ATOM 785 C C . LEU A 1 113 ? 4.602 -9.323 5.953 1.00 89.12 113 LEU A C 1
ATOM 787 O O . LEU A 1 113 ? 4.697 -9.355 7.182 1.00 89.12 113 LEU A O 1
ATOM 791 N N . ALA A 1 114 ? 4.071 -8.291 5.304 1.00 86.25 114 ALA A N 1
ATOM 792 C CA . ALA A 1 114 ? 3.574 -7.087 5.945 1.00 86.25 114 ALA A CA 1
ATOM 793 C C . ALA A 1 114 ? 2.428 -7.411 6.921 1.00 86.25 114 ALA A C 1
ATOM 795 O O . ALA A 1 114 ? 2.429 -6.921 8.053 1.00 86.25 114 ALA A O 1
ATOM 796 N N . PHE A 1 115 ? 1.515 -8.322 6.564 1.00 83.69 115 PHE A N 1
ATOM 797 C CA . PHE A 1 115 ? 0.453 -8.797 7.454 1.00 83.69 115 PHE A CA 1
ATOM 798 C C . PHE A 1 115 ? 1.007 -9.455 8.721 1.00 83.69 115 PHE A C 1
ATOM 800 O O . PHE A 1 115 ? 0.559 -9.135 9.825 1.00 83.69 115 PHE A O 1
ATOM 807 N N . VAL A 1 116 ? 1.978 -10.365 8.576 1.00 87.31 116 VAL A N 1
ATOM 808 C CA . VAL A 1 116 ? 2.597 -11.093 9.699 1.00 87.31 116 VAL A CA 1
ATOM 809 C C . VAL A 1 116 ? 3.346 -10.143 10.635 1.00 87.31 116 VAL A C 1
ATOM 811 O O . VAL A 1 116 ? 3.278 -10.302 11.853 1.00 87.31 116 VAL A O 1
ATOM 814 N N . ILE A 1 117 ? 4.023 -9.132 10.088 1.00 85.62 117 ILE A N 1
ATOM 815 C CA . ILE A 1 117 ? 4.783 -8.152 10.877 1.00 85.62 117 ILE A CA 1
ATOM 816 C C . ILE A 1 117 ? 3.858 -7.130 11.548 1.00 85.62 117 ILE A C 1
ATOM 818 O O . ILE A 1 117 ? 4.101 -6.728 12.684 1.00 85.62 117 ILE A O 1
ATOM 822 N N . THR A 1 118 ? 2.767 -6.741 10.888 1.00 82.44 118 THR A N 1
ATOM 823 C CA . THR A 1 118 ? 1.850 -5.704 11.387 1.00 82.44 118 THR A CA 1
ATOM 824 C C . THR A 1 11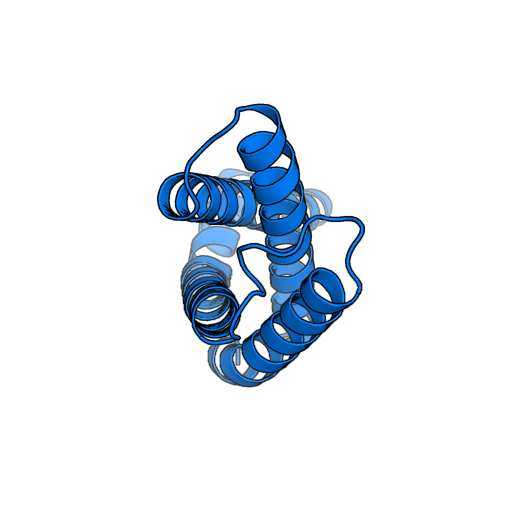8 ? 0.809 -6.262 12.364 1.00 82.44 118 THR A C 1
ATOM 826 O O . THR A 1 118 ? 0.339 -5.554 13.250 1.00 82.44 118 THR A O 1
ATOM 829 N N . THR A 1 119 ? 0.453 -7.548 12.284 1.00 78.88 119 THR A N 1
ATOM 830 C CA . THR A 1 119 ? -0.502 -8.170 13.226 1.00 78.88 119 THR A CA 1
ATOM 831 C C . THR A 1 119 ? -0.163 -8.004 14.715 1.00 78.88 119 THR A C 1
ATOM 833 O O . THR A 1 119 ? -1.095 -7.728 15.474 1.00 78.88 119 THR A O 1
ATOM 836 N N . PRO A 1 120 ? 1.095 -8.144 15.184 1.00 77.69 120 PRO A N 1
ATOM 837 C CA . PRO A 1 120 ? 1.440 -7.874 16.582 1.00 77.69 120 PRO A CA 1
ATOM 838 C C . PRO A 1 120 ? 1.378 -6.389 16.962 1.00 77.69 120 PRO A C 1
ATOM 840 O O . PRO A 1 120 ? 1.180 -6.096 18.136 1.00 77.69 120 PRO A O 1
ATOM 843 N N . VAL A 1 121 ? 1.503 -5.463 16.004 1.00 71.75 121 VAL A N 1
ATOM 844 C CA . VAL A 1 121 ? 1.352 -4.013 16.242 1.00 71.75 121 VAL A CA 1
ATOM 845 C C . VAL A 1 121 ? -0.100 -3.662 16.580 1.00 71.75 121 VAL A C 1
ATOM 847 O O . VAL A 1 121 ? -0.357 -2.737 17.340 1.00 71.75 121 VAL A O 1
ATOM 850 N N . ASN A 1 122 ? -1.047 -4.443 16.057 1.00 67.69 122 ASN A N 1
ATOM 851 C CA . ASN A 1 122 ? -2.484 -4.202 16.173 1.00 67.69 122 ASN A CA 1
ATOM 852 C C . ASN A 1 122 ? -3.150 -4.933 17.362 1.00 67.69 122 ASN A C 1
ATOM 854 O O . ASN A 1 122 ? -4.376 -5.097 17.365 1.00 67.69 122 ASN A O 1
ATOM 858 N N . ARG A 1 123 ? -2.355 -5.463 18.305 1.00 61.16 123 ARG A N 1
ATOM 859 C CA . ARG A 1 123 ? -2.822 -6.224 19.478 1.00 61.16 123 ARG A CA 1
ATOM 860 C C . ARG A 1 123 ? -3.192 -5.352 20.667 1.00 61.16 123 ARG A C 1
ATOM 862 O O . ARG A 1 123 ? -2.482 -4.361 20.923 1.00 61.16 123 ARG A O 1
#

Nearest PDB structures (foldseek):
  5h9f-assembly1_A  TM=2.965E-01  e=6.271E+00  Escherichia coli K-12

Solvent-accessible surface area (backbone atoms only — not comparable to full-atom values): 6249 Å² total; per-residue (Å²): 111,34,67,62,51,48,50,49,39,49,54,14,35,55,53,10,40,53,49,16,45,53,52,19,60,74,69,68,48,55,69,69,57,18,49,55,44,9,53,56,36,12,54,53,40,20,51,51,54,50,36,53,54,39,45,73,72,71,42,56,69,75,58,26,51,51,49,43,52,72,63,40,48,65,44,47,52,49,26,52,52,42,26,53,51,42,38,71,66,41,84,60,29,76,76,37,49,98,86,35,66,59,25,55,51,44,52,53,51,18,50,52,50,17,48,66,63,30,40,73,74,48,105

Mean predicted aligned error: 6.15 Å

Sequence (123 aa):
MAALATLHCLTGCAIGEILGMVIGTAAGLHNGATVALSIALAFVFGYALTMRGVLRAGVPLRQALKVALAADTLSIAVMEIIDNTVMVTIPGAMDAGLADLLFWGALAGSLALAFVITTPVNR

Secondary structure (DSSP, 8-state):
-HHHHHHHHHHHHHHHHHHHHHHHHHTT--HHHHHHHHHHHHHHHHHHHHHHHHHHTT--HHHHHHHHHHHHHHHHHHHHHHHHHHHHHSTTTTTS-TT-HHHHHHHHHHHHHHHHHHTTTT-